Protein AF-A0A967L9Y6-F1 (afdb_monomer_lite)

Secondary structure (DSSP, 8-state):
--SEEEEEE-TTSSEEEEEETTTTEEEEEETTT--EEEEE--SS-SPPPTTSBTTTS--S-EEEEEE-TTS-EEEEETTTTEEEEE-TTSBEEEEE-TT--TT---

Radius of gyration: 12.82 Å; chains: 1; bounding box: 30×28×42 Å

Sequence (106 aa):
FNGVYTVTLDPMATRLLVADLGNRRVREIDLKTNLIRTVAGNGERGIPRDGTPAVEAPLVAPRAACYGLDGSIFIASREGHALRHVKRDGKIYTVVNTAGKKGYGG

Foldseek 3Di:
DADWADWDADPVNQKIWICRQQQQFIWIAGPVVRDIDTLAACSAADDFDFFDQRNNGHHARFRDKDADPQRKMWTCHPQLNFIWIQHPVRTIDTPPPPVSDPPDDD

pLDDT: mean 93.07, std 9.21, range [52.06, 98.62]

Structure (mmCIF, N/CA/C/O backbone):
data_AF-A0A967L9Y6-F1
#
_entry.id   AF-A0A967L9Y6-F1
#
loop_
_atom_site.group_PDB
_atom_site.id
_atom_site.type_symbol
_atom_site.label_atom_id
_atom_site.label_alt_id
_atom_site.label_comp_id
_atom_site.label_asym_id
_atom_site.label_entity_id
_atom_site.label_seq_id
_atom_site.pdbx_PDB_ins_code
_atom_site.Cartn_x
_atom_site.Cartn_y
_atom_site.Cartn_z
_atom_site.occupancy
_atom_site.B_iso_or_equiv
_atom_site.auth_seq_id
_atom_site.auth_comp_id
_atom_site.auth_asym_id
_atom_site.auth_atom_id
_atom_site.pdbx_PDB_model_num
ATOM 1 N N . PHE A 1 1 ? 2.434 11.676 8.006 1.00 87.06 1 PHE A N 1
ATOM 2 C CA . PHE A 1 1 ? 1.988 11.902 6.620 1.00 87.06 1 PHE A CA 1
ATOM 3 C C . PHE A 1 1 ? 2.779 13.054 6.023 1.00 87.06 1 PHE A C 1
ATOM 5 O O . PHE A 1 1 ? 3.116 13.964 6.765 1.00 87.06 1 PHE A O 1
ATOM 12 N N . ASN A 1 2 ? 3.104 13.010 4.734 1.00 90.00 2 ASN A N 1
ATOM 13 C CA . ASN A 1 2 ? 3.797 14.057 3.989 1.00 90.00 2 ASN A CA 1
ATOM 14 C C . ASN A 1 2 ? 3.268 14.050 2.542 1.00 90.00 2 ASN A C 1
ATOM 16 O O . ASN A 1 2 ? 3.663 13.207 1.745 1.00 90.00 2 ASN A O 1
ATOM 20 N N . GLY A 1 3 ? 2.337 14.949 2.206 1.00 89.69 3 GLY A N 1
ATOM 21 C CA . GLY A 1 3 ? 1.681 14.972 0.892 1.00 89.69 3 GLY A CA 1
ATOM 22 C C . GLY A 1 3 ? 0.669 13.838 0.706 1.00 89.69 3 GLY A C 1
ATOM 23 O O . GLY A 1 3 ? 0.902 12.908 -0.064 1.00 89.69 3 GLY A O 1
ATOM 24 N N . VAL A 1 4 ? -0.458 13.914 1.416 1.00 92.88 4 VAL A N 1
ATOM 25 C CA . VAL A 1 4 ? -1.585 12.980 1.259 1.00 92.88 4 VAL A CA 1
ATOM 26 C C . VAL A 1 4 ? -2.398 13.340 0.017 1.00 92.88 4 VAL A C 1
ATOM 28 O O . VAL A 1 4 ? -2.685 14.513 -0.198 1.00 92.88 4 VAL A O 1
ATOM 31 N N . TYR A 1 5 ? -2.773 12.343 -0.789 1.00 93.56 5 TYR A N 1
ATOM 32 C CA . TYR A 1 5 ? -3.513 12.567 -2.043 1.00 93.56 5 TYR A CA 1
ATOM 33 C C . TYR A 1 5 ? -4.908 11.955 -2.077 1.00 93.56 5 TYR A C 1
ATOM 35 O O . TYR A 1 5 ? -5.829 12.566 -2.610 1.00 93.56 5 TYR A O 1
ATOM 43 N N . THR A 1 6 ? -5.066 10.742 -1.556 1.00 95.62 6 THR A N 1
ATOM 44 C CA . THR A 1 6 ? -6.363 10.070 -1.522 1.00 95.62 6 THR A CA 1
ATOM 45 C C . THR A 1 6 ? -6.584 9.398 -0.187 1.00 95.62 6 THR A C 1
ATOM 47 O O . THR A 1 6 ? -5.627 9.077 0.526 1.00 95.62 6 THR A O 1
ATOM 50 N N . VAL A 1 7 ? -7.856 9.125 0.068 1.00 96.31 7 VAL A N 1
ATOM 51 C CA . VAL A 1 7 ? -8.338 8.274 1.136 1.00 96.31 7 VAL A CA 1
ATOM 52 C C . VAL A 1 7 ? -9.420 7.345 0.579 1.00 96.31 7 VAL A C 1
ATOM 54 O O . VAL A 1 7 ? -10.216 7.758 -0.262 1.00 96.31 7 VAL A O 1
ATOM 57 N N . THR A 1 8 ? -9.446 6.091 1.023 1.00 97.38 8 THR A N 1
ATOM 58 C CA . THR A 1 8 ? -10.495 5.121 0.672 1.00 97.38 8 THR A CA 1
ATOM 59 C C . THR A 1 8 ? -10.930 4.362 1.918 1.00 97.38 8 THR A C 1
ATOM 61 O O . THR A 1 8 ? -10.088 4.100 2.774 1.00 97.38 8 THR A O 1
ATOM 64 N N . LEU A 1 9 ? -12.208 4.007 2.027 1.00 96.94 9 LEU A N 1
ATOM 65 C CA . LEU A 1 9 ? -12.712 3.129 3.085 1.00 96.94 9 LEU A CA 1
ATOM 66 C C . LEU A 1 9 ? -12.641 1.674 2.627 1.00 96.94 9 LEU A C 1
ATOM 68 O O . LEU A 1 9 ? -12.841 1.371 1.448 1.00 96.94 9 LEU A O 1
ATOM 72 N N . ASP A 1 10 ? -12.385 0.765 3.561 1.00 95.31 10 ASP A N 1
ATOM 73 C CA . ASP A 1 10 ? -12.743 -0.633 3.355 1.00 95.31 10 ASP A CA 1
ATOM 74 C C . ASP A 1 10 ? -14.279 -0.788 3.301 1.00 95.31 10 ASP A C 1
ATOM 76 O O . ASP A 1 10 ? -15.011 0.074 3.795 1.00 95.31 10 ASP A O 1
ATOM 80 N N . PRO A 1 11 ? -14.806 -1.890 2.737 1.00 91.88 11 PRO A N 1
ATOM 81 C CA . PRO A 1 11 ? -16.253 -2.083 2.600 1.00 91.88 11 PRO A CA 1
ATOM 82 C C . PRO A 1 11 ? -17.037 -2.034 3.918 1.00 91.88 11 PRO A C 1
ATOM 84 O O . PRO A 1 11 ? -18.229 -1.743 3.906 1.00 91.88 11 PRO A O 1
ATOM 87 N N . MET A 1 12 ? -16.385 -2.323 5.049 1.00 93.94 12 MET A N 1
ATOM 88 C CA . MET A 1 12 ? -17.010 -2.292 6.373 1.00 93.94 12 MET A CA 1
ATOM 89 C C . MET A 1 12 ? -16.853 -0.948 7.097 1.00 93.94 12 MET A C 1
ATOM 91 O O . MET A 1 12 ? -17.317 -0.821 8.227 1.00 93.94 12 MET A O 1
ATOM 95 N N . ALA A 1 13 ? -16.202 0.040 6.475 1.00 95.12 13 ALA A N 1
ATOM 96 C CA . ALA A 1 13 ? -15.897 1.342 7.064 1.00 95.12 13 ALA A CA 1
ATOM 97 C C . ALA A 1 13 ? -15.168 1.257 8.424 1.00 95.12 13 ALA A C 1
ATOM 99 O O . ALA A 1 13 ? -15.404 2.046 9.337 1.00 95.12 13 ALA A O 1
ATOM 100 N N . THR A 1 14 ? -14.265 0.286 8.556 1.00 97.06 14 THR A N 1
ATOM 101 C CA . THR A 1 14 ? -13.413 0.060 9.730 1.00 97.06 14 THR A CA 1
ATOM 102 C C . THR A 1 14 ? -11.977 0.537 9.530 1.00 97.06 14 THR A C 1
ATOM 104 O O . THR A 1 14 ? -11.257 0.763 10.506 1.00 97.06 14 THR A O 1
ATOM 107 N N . ARG A 1 15 ? -11.538 0.687 8.277 1.00 97.94 15 ARG A N 1
ATOM 108 C CA . ARG A 1 15 ? -10.165 1.017 7.899 1.00 97.94 15 ARG A CA 1
ATOM 109 C C . ARG A 1 15 ? -10.122 2.001 6.743 1.00 97.94 15 ARG A C 1
ATOM 111 O O . ARG A 1 15 ? -10.976 1.990 5.860 1.00 97.94 15 ARG A O 1
ATOM 118 N N . LEU A 1 16 ? -9.076 2.822 6.734 1.00 97.50 16 LEU A N 1
ATOM 119 C CA . LEU A 1 16 ? -8.779 3.748 5.649 1.00 97.50 16 LEU A CA 1
ATOM 120 C C . LEU A 1 16 ? -7.443 3.436 4.998 1.00 97.50 16 LEU A C 1
ATOM 122 O O . LEU A 1 16 ? -6.442 3.383 5.706 1.00 97.50 16 LEU A O 1
ATOM 126 N N . LEU A 1 17 ? -7.383 3.367 3.666 1.00 98.44 17 LEU A N 1
ATOM 127 C CA . LEU A 1 17 ? -6.101 3.519 2.967 1.00 98.44 17 LEU A CA 1
ATOM 128 C C . LEU A 1 17 ? -5.847 4.981 2.662 1.00 98.44 17 LEU A C 1
ATOM 130 O O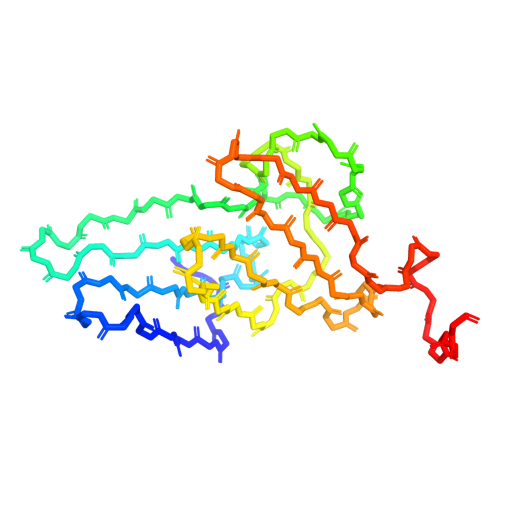 . LEU A 1 17 ? -6.742 5.693 2.220 1.00 98.44 17 LEU A O 1
ATOM 134 N N . VAL A 1 18 ? -4.600 5.398 2.835 1.00 98.31 18 VAL A N 1
ATOM 135 C CA . VAL A 1 18 ? -4.120 6.747 2.564 1.00 98.31 18 VAL A CA 1
ATOM 136 C C . VAL A 1 18 ? -2.879 6.664 1.686 1.00 98.31 18 VAL A C 1
ATOM 138 O O . VAL A 1 18 ? -1.889 6.021 2.047 1.00 98.31 18 VAL A O 1
ATOM 141 N N . ALA A 1 19 ? -2.912 7.338 0.536 1.00 97.81 19 ALA A N 1
ATOM 142 C CA . ALA A 1 19 ? -1.731 7.504 -0.307 1.00 97.81 19 ALA A CA 1
ATOM 143 C C . ALA A 1 19 ? -0.881 8.666 0.226 1.00 97.81 19 ALA A C 1
ATOM 145 O O . ALA A 1 19 ? -1.256 9.832 0.091 1.00 97.81 19 ALA A O 1
ATOM 146 N N . ASP A 1 20 ? 0.251 8.330 0.844 1.00 97.12 20 ASP A N 1
ATOM 147 C CA . ASP A 1 20 ? 1.200 9.244 1.479 1.00 97.12 20 ASP A CA 1
ATOM 148 C C . ASP A 1 20 ? 2.401 9.454 0.540 1.00 97.12 20 ASP A C 1
ATOM 150 O O . ASP A 1 20 ? 3.440 8.792 0.650 1.00 97.12 20 ASP A O 1
ATOM 154 N N . LEU A 1 21 ? 2.211 10.324 -0.459 1.00 94.56 21 LEU A N 1
ATOM 155 C CA . LEU A 1 21 ? 3.074 10.445 -1.637 1.00 94.56 21 LEU A CA 1
ATOM 156 C C . LEU A 1 21 ? 4.508 10.845 -1.281 1.00 94.56 21 LEU A C 1
ATOM 158 O O . LEU A 1 21 ? 5.457 10.243 -1.785 1.00 94.56 21 LEU A O 1
ATOM 162 N N . GLY A 1 22 ? 4.675 11.857 -0.430 1.00 94.38 22 GLY A N 1
ATOM 163 C CA . GLY A 1 22 ? 5.986 12.376 -0.033 1.00 94.38 22 GLY A CA 1
ATOM 164 C C . GLY A 1 22 ? 6.780 11.370 0.794 1.00 94.38 22 GLY A C 1
ATOM 165 O O . GLY A 1 22 ? 8.001 11.319 0.680 1.00 94.38 22 GLY A O 1
ATOM 166 N N . ASN A 1 23 ? 6.092 10.497 1.533 1.00 97.06 23 ASN A N 1
ATOM 167 C CA . ASN A 1 23 ? 6.712 9.352 2.204 1.00 97.06 23 ASN A CA 1
ATOM 168 C C . ASN A 1 23 ? 6.784 8.099 1.329 1.00 97.06 23 ASN A C 1
ATOM 170 O O . ASN A 1 23 ? 7.242 7.069 1.816 1.00 97.06 23 ASN A O 1
ATOM 174 N N . ARG A 1 24 ? 6.308 8.159 0.078 1.00 97.00 24 ARG A N 1
ATOM 175 C CA . ARG A 1 24 ? 6.281 7.048 -0.886 1.00 97.00 24 ARG A CA 1
ATOM 176 C C . ARG A 1 24 ? 5.690 5.772 -0.297 1.00 97.00 24 ARG A C 1
ATOM 178 O O . ARG A 1 24 ? 6.229 4.680 -0.461 1.00 97.00 24 ARG A O 1
ATOM 185 N N . ARG A 1 25 ? 4.572 5.932 0.408 1.00 98.38 25 ARG A N 1
ATOM 186 C CA . ARG A 1 25 ? 3.898 4.855 1.130 1.00 98.38 25 ARG A CA 1
ATOM 187 C C . ARG A 1 25 ? 2.406 4.863 0.867 1.00 98.38 25 ARG A C 1
ATOM 189 O O . ARG A 1 25 ? 1.796 5.911 0.671 1.00 98.38 25 ARG A O 1
ATOM 196 N N . VAL A 1 26 ? 1.817 3.679 0.950 1.00 98.50 26 VAL A N 1
ATOM 197 C CA . VAL A 1 26 ? 0.391 3.522 1.224 1.00 98.50 26 VAL A CA 1
ATOM 198 C C . VAL A 1 26 ? 0.260 3.123 2.685 1.00 98.50 26 VAL A C 1
ATOM 200 O O . VAL A 1 26 ? 0.925 2.196 3.162 1.00 98.50 26 VAL A O 1
ATOM 203 N N . ARG A 1 27 ? -0.555 3.878 3.414 1.00 98.56 27 ARG A N 1
ATOM 204 C CA . ARG A 1 27 ? -0.792 3.703 4.845 1.00 98.56 27 ARG A CA 1
ATOM 205 C C . ARG A 1 27 ? -2.203 3.188 5.048 1.00 98.56 27 ARG A C 1
ATOM 207 O O . ARG A 1 27 ? -3.098 3.600 4.325 1.00 98.56 27 ARG A O 1
ATOM 214 N N . GLU A 1 28 ? -2.387 2.324 6.029 1.00 98.25 28 GLU A N 1
ATOM 215 C CA . GLU A 1 28 ? -3.703 1.923 6.504 1.00 98.25 28 GLU A CA 1
ATOM 216 C C . GLU A 1 28 ? -3.922 2.487 7.904 1.00 98.25 28 GLU A C 1
ATOM 218 O O . GLU A 1 28 ? -3.023 2.397 8.742 1.00 98.25 28 GLU A O 1
ATOM 223 N N . ILE A 1 29 ? -5.094 3.066 8.140 1.00 98.38 29 ILE A N 1
ATOM 224 C CA . ILE A 1 29 ? -5.533 3.570 9.439 1.00 98.38 29 ILE A CA 1
ATOM 225 C C . ILE A 1 29 ? -6.673 2.684 9.922 1.00 98.38 29 ILE A C 1
ATOM 227 O O . ILE A 1 29 ? -7.679 2.554 9.230 1.00 98.38 29 ILE A O 1
ATOM 231 N N . ASP A 1 30 ? -6.529 2.099 11.103 1.00 98.31 30 ASP A N 1
ATOM 232 C CA . ASP A 1 30 ? -7.635 1.461 11.810 1.00 98.31 30 ASP A CA 1
ATOM 233 C C . ASP A 1 30 ? -8.467 2.544 12.511 1.00 98.31 30 ASP A C 1
ATOM 235 O O . ASP A 1 30 ? -7.954 3.283 13.352 1.00 98.31 30 ASP A O 1
ATOM 239 N N . LEU A 1 31 ? -9.745 2.668 12.146 1.00 97.62 31 LEU A N 1
ATOM 240 C CA . LEU A 1 31 ? -10.601 3.769 12.605 1.00 97.62 31 LEU A CA 1
ATOM 241 C C . LEU A 1 31 ? -11.063 3.624 14.056 1.00 97.62 31 LEU A C 1
ATOM 243 O O . LEU A 1 31 ? -11.498 4.600 14.661 1.00 97.62 31 LEU A O 1
ATOM 247 N N . LYS A 1 32 ? -10.970 2.421 14.630 1.00 97.69 32 LYS A N 1
ATOM 248 C CA . LYS A 1 32 ? -11.343 2.175 16.026 1.00 97.69 32 LYS A CA 1
ATOM 249 C C . LYS A 1 32 ? -10.205 2.537 16.975 1.00 97.69 32 LYS A C 1
ATOM 251 O O . LYS A 1 32 ? -10.442 3.046 18.066 1.00 97.69 32 LYS A O 1
ATOM 256 N N . THR A 1 33 ? -8.977 2.234 16.574 1.00 98.06 33 THR A N 1
ATOM 257 C CA . THR A 1 33 ? -7.778 2.366 17.413 1.00 98.06 33 THR A CA 1
ATOM 258 C C . THR A 1 33 ? -6.922 3.578 17.058 1.00 98.06 33 THR A C 1
ATOM 260 O O . THR A 1 33 ? -6.030 3.931 17.825 1.00 98.06 33 THR A O 1
ATOM 263 N N . ASN A 1 34 ? -7.174 4.217 15.911 1.00 96.19 34 ASN A N 1
ATOM 264 C CA . ASN A 1 34 ? -6.335 5.258 15.309 1.00 96.19 34 ASN A CA 1
ATOM 265 C C . ASN A 1 34 ? -4.892 4.807 15.014 1.00 96.19 34 ASN A C 1
ATOM 267 O O . ASN A 1 34 ? -4.004 5.637 14.804 1.00 96.19 34 ASN A O 1
ATOM 271 N N . LEU A 1 35 ? -4.636 3.496 14.976 1.00 98.25 35 LEU A N 1
ATOM 272 C CA . LEU A 1 35 ? -3.323 2.960 14.640 1.00 98.25 35 LEU A CA 1
ATOM 273 C C . LEU A 1 35 ? -3.075 3.059 13.137 1.00 98.25 35 LEU A C 1
ATOM 275 O O . LEU A 1 35 ? -3.930 2.719 12.321 1.00 98.25 35 LEU A O 1
ATOM 279 N N . ILE A 1 36 ? -1.866 3.490 12.781 1.00 98.19 36 ILE A N 1
ATOM 280 C CA . ILE A 1 36 ? -1.435 3.647 11.393 1.00 98.19 36 ILE A CA 1
ATOM 281 C C . ILE A 1 36 ? -0.346 2.625 11.098 1.00 98.19 36 ILE A C 1
ATOM 283 O O . ILE A 1 36 ? 0.710 2.641 11.731 1.00 98.19 36 ILE A O 1
ATOM 287 N N . ARG A 1 37 ? -0.536 1.815 10.058 1.00 97.88 37 ARG A N 1
ATOM 288 C CA . ARG A 1 37 ? 0.496 0.905 9.541 1.00 97.88 37 ARG A CA 1
ATOM 289 C C . ARG A 1 37 ? 0.838 1.203 8.088 1.00 97.88 37 ARG A C 1
ATOM 291 O O . ARG A 1 37 ? 0.064 1.824 7.366 1.00 97.88 37 ARG A O 1
ATOM 298 N N . THR A 1 38 ? 2.020 0.786 7.655 1.00 98.31 38 THR A N 1
ATOM 299 C CA . THR A 1 38 ? 2.391 0.797 6.234 1.00 98.31 38 THR A CA 1
ATOM 300 C C . THR A 1 38 ? 1.944 -0.516 5.611 1.00 98.31 38 THR A C 1
ATOM 302 O O . THR A 1 38 ? 2.257 -1.578 6.141 1.00 98.31 38 THR A O 1
ATOM 305 N N . VAL A 1 39 ? 1.218 -0.443 4.497 1.00 98.31 39 VAL A N 1
ATOM 306 C CA . VAL A 1 39 ? 0.801 -1.630 3.728 1.00 98.31 39 VAL A CA 1
ATOM 307 C C . VAL A 1 39 ? 1.621 -1.808 2.453 1.00 98.31 39 VAL A C 1
ATOM 309 O O . VAL A 1 39 ? 1.739 -2.921 1.952 1.00 98.31 39 VAL A O 1
ATOM 312 N N . ALA A 1 40 ? 2.231 -0.730 1.952 1.00 98.50 40 ALA A N 1
ATOM 313 C CA . ALA A 1 40 ? 3.202 -0.776 0.868 1.00 98.50 40 ALA A CA 1
ATOM 314 C C . ALA A 1 40 ? 4.149 0.432 0.913 1.00 98.50 40 ALA A C 1
ATOM 316 O O . ALA A 1 40 ? 3.724 1.534 1.273 1.00 98.50 40 ALA A O 1
ATOM 317 N N . GLY A 1 41 ? 5.397 0.241 0.484 1.00 98.31 41 GLY A N 1
ATOM 318 C CA . GLY A 1 41 ? 6.406 1.291 0.354 1.00 98.31 41 GLY A CA 1
ATOM 319 C C . GLY A 1 41 ? 7.444 1.313 1.475 1.00 98.31 41 GLY A C 1
ATOM 320 O O . GLY A 1 41 ? 7.115 1.495 2.648 1.00 98.31 41 GLY A O 1
ATOM 321 N N . ASN A 1 42 ? 8.720 1.250 1.103 1.00 98.31 42 ASN A N 1
ATOM 322 C CA . ASN A 1 42 ? 9.840 1.382 2.039 1.00 98.31 42 ASN A CA 1
ATOM 323 C C . ASN A 1 42 ? 10.249 2.847 2.315 1.00 98.31 42 ASN A C 1
ATOM 325 O O . ASN A 1 42 ? 10.936 3.111 3.298 1.00 98.31 42 ASN A O 1
ATOM 329 N N . GLY A 1 43 ? 9.761 3.813 1.528 1.00 97.81 43 GLY A N 1
ATOM 330 C CA . GLY A 1 43 ? 10.111 5.241 1.619 1.00 97.81 43 GLY A CA 1
ATOM 331 C C . GLY A 1 43 ? 11.015 5.749 0.489 1.00 97.81 43 GLY A C 1
ATOM 332 O O . GLY A 1 43 ? 11.145 6.959 0.274 1.00 97.81 43 GLY A O 1
ATOM 333 N N . GLU A 1 44 ? 11.587 4.840 -0.291 1.00 97.75 44 GLU A N 1
ATOM 334 C CA . GLU A 1 44 ? 12.456 5.141 -1.421 1.00 97.75 44 GLU A CA 1
ATOM 335 C C . GLU A 1 44 ? 11.675 5.202 -2.732 1.00 97.75 44 GLU A C 1
ATOM 337 O O . GLU A 1 44 ? 10.648 4.540 -2.924 1.00 97.75 44 GLU A O 1
ATOM 342 N N . ARG A 1 45 ? 12.154 6.044 -3.656 1.00 95.94 45 ARG A N 1
ATOM 343 C CA . ARG A 1 45 ? 11.551 6.180 -4.983 1.00 95.94 45 ARG A CA 1
ATOM 344 C C . ARG A 1 45 ? 12.066 5.056 -5.868 1.00 95.94 45 ARG A C 1
ATOM 346 O O . ARG A 1 45 ? 13.256 5.003 -6.146 1.00 95.94 45 ARG A O 1
ATOM 353 N N . GLY A 1 46 ? 11.168 4.232 -6.391 1.00 94.31 46 GLY A N 1
ATOM 354 C CA . GLY A 1 46 ? 11.555 3.171 -7.314 1.00 94.31 46 GLY A CA 1
ATOM 355 C C . GLY A 1 46 ? 10.374 2.377 -7.844 1.00 94.31 46 GLY A C 1
ATOM 356 O O . GLY A 1 46 ? 9.243 2.524 -7.383 1.00 94.31 46 GLY A O 1
ATOM 357 N N . ILE A 1 47 ? 10.652 1.555 -8.852 1.00 92.62 47 ILE A N 1
ATOM 358 C CA . ILE A 1 47 ? 9.700 0.576 -9.367 1.00 92.62 47 ILE A CA 1
ATOM 359 C C . ILE A 1 47 ? 9.845 -0.691 -8.514 1.00 92.62 47 ILE A C 1
ATOM 361 O O . ILE A 1 47 ? 10.957 -1.215 -8.422 1.00 92.62 47 ILE A O 1
ATOM 365 N N . PRO A 1 48 ? 8.766 -1.183 -7.882 1.00 94.69 48 PRO A N 1
ATOM 366 C CA . PRO A 1 48 ? 8.832 -2.417 -7.116 1.00 94.69 48 PRO A CA 1
ATOM 367 C C . PRO A 1 48 ? 9.100 -3.604 -8.048 1.00 94.69 48 PRO A C 1
ATOM 369 O O . PRO A 1 48 ? 8.646 -3.619 -9.195 1.00 94.69 48 PRO A O 1
ATOM 372 N N . ARG A 1 49 ? 9.819 -4.608 -7.538 1.00 95.25 49 ARG A N 1
ATOM 373 C CA . ARG A 1 49 ? 9.984 -5.901 -8.208 1.00 95.25 49 ARG A CA 1
ATOM 374 C C . ARG A 1 49 ? 8.815 -6.802 -7.829 1.00 95.25 49 ARG A C 1
ATOM 376 O O . ARG A 1 49 ? 8.468 -6.910 -6.657 1.00 95.25 49 ARG A O 1
ATOM 383 N N . ASP A 1 50 ? 8.237 -7.472 -8.811 1.00 97.00 50 ASP A N 1
ATOM 384 C CA . ASP A 1 50 ? 7.114 -8.368 -8.566 1.00 97.00 50 ASP A CA 1
ATOM 385 C C . ASP A 1 50 ? 7.499 -9.511 -7.612 1.00 97.00 50 ASP A C 1
ATOM 387 O O . ASP A 1 50 ? 8.592 -10.080 -7.683 1.00 97.00 50 ASP A O 1
ATOM 391 N N . GLY A 1 51 ? 6.594 -9.831 -6.688 1.00 97.69 51 GLY A N 1
ATOM 392 C CA . GLY A 1 51 ? 6.772 -10.876 -5.683 1.00 97.69 51 GLY A CA 1
ATOM 393 C C . GLY A 1 51 ? 7.556 -10.464 -4.434 1.00 97.69 51 GLY A C 1
ATOM 394 O O . GLY A 1 51 ? 7.687 -11.285 -3.526 1.00 97.69 51 GLY A O 1
ATOM 395 N N . THR A 1 52 ? 8.059 -9.229 -4.333 1.00 98.25 52 THR A N 1
ATOM 396 C CA . THR A 1 52 ? 8.696 -8.755 -3.090 1.00 98.25 52 THR A CA 1
ATOM 397 C C . THR A 1 52 ? 7.665 -8.370 -2.031 1.00 98.25 52 THR A C 1
ATOM 399 O O . THR A 1 52 ? 6.569 -7.938 -2.405 1.00 98.25 52 THR A O 1
ATOM 402 N N . PRO A 1 53 ? 8.002 -8.443 -0.728 1.00 98.62 53 PRO A N 1
ATOM 403 C CA . PRO A 1 53 ? 7.158 -7.892 0.328 1.00 98.62 53 PRO A CA 1
ATOM 404 C C . PRO A 1 53 ? 6.822 -6.422 0.051 1.00 98.62 53 PRO A C 1
ATOM 406 O O . PRO A 1 53 ? 7.706 -5.589 -0.143 1.00 98.62 53 PRO A O 1
ATOM 409 N N . ALA A 1 54 ? 5.535 -6.084 0.024 1.00 98.62 54 ALA A N 1
ATOM 410 C CA . ALA A 1 54 ? 5.064 -4.760 -0.372 1.00 98.62 54 ALA A CA 1
ATOM 411 C C . ALA A 1 54 ? 5.592 -3.651 0.547 1.00 98.62 54 ALA A C 1
ATOM 413 O O . ALA A 1 54 ? 5.863 -2.545 0.082 1.00 98.62 54 ALA A O 1
ATOM 414 N N . VAL A 1 55 ? 5.769 -3.947 1.837 1.00 98.62 55 VAL A N 1
ATOM 415 C CA . VAL A 1 55 ? 6.299 -3.009 2.841 1.00 98.62 55 VAL A CA 1
ATOM 416 C C . VAL A 1 55 ? 7.796 -2.723 2.677 1.00 98.62 55 VAL A C 1
ATOM 418 O O . VAL A 1 55 ? 8.265 -1.682 3.126 1.00 98.62 55 VAL A O 1
ATOM 421 N N . GLU A 1 56 ? 8.529 -3.604 1.995 1.00 98.50 56 GLU A N 1
ATOM 422 C CA . GLU A 1 56 ? 9.962 -3.455 1.700 1.00 98.50 56 GLU A CA 1
ATOM 423 C C . GLU A 1 56 ? 10.214 -2.921 0.286 1.00 98.50 56 GLU A C 1
ATOM 425 O O . GLU A 1 56 ? 11.316 -2.471 -0.031 1.00 98.50 56 GLU A O 1
ATOM 430 N N . ALA A 1 57 ? 9.199 -2.950 -0.576 1.00 97.94 57 ALA A N 1
ATOM 431 C CA . ALA A 1 57 ? 9.328 -2.527 -1.957 1.00 97.94 57 ALA A CA 1
ATOM 432 C C . ALA A 1 57 ? 9.373 -0.989 -2.076 1.00 97.94 57 ALA A C 1
ATOM 434 O O . ALA A 1 57 ? 8.593 -0.297 -1.409 1.00 97.94 57 ALA A O 1
ATOM 435 N N . PRO A 1 58 ? 10.226 -0.419 -2.948 1.00 97.69 58 PRO A N 1
ATOM 436 C CA . PRO A 1 58 ? 10.166 1.002 -3.260 1.00 97.69 58 PRO A CA 1
ATOM 437 C C . PRO A 1 58 ? 8.904 1.313 -4.070 1.00 97.69 58 PRO A C 1
ATOM 439 O O . PRO A 1 58 ? 8.408 0.471 -4.823 1.00 97.69 58 PRO A O 1
ATOM 442 N N . LEU A 1 59 ? 8.387 2.536 -3.940 1.00 96.69 59 LEU A N 1
ATOM 443 C CA . LEU A 1 59 ? 7.219 2.987 -4.700 1.00 96.69 59 LEU A CA 1
ATOM 444 C C . LEU A 1 59 ? 7.513 4.270 -5.471 1.00 96.69 59 LEU A C 1
ATOM 446 O O . LEU A 1 59 ? 8.148 5.208 -4.984 1.00 96.69 59 LEU A O 1
ATOM 450 N N . VAL A 1 60 ? 6.971 4.337 -6.684 1.00 94.00 60 VAL A N 1
ATOM 451 C CA . VAL A 1 60 ? 7.030 5.517 -7.542 1.00 94.00 60 VAL A CA 1
ATOM 452 C C . VAL A 1 60 ? 5.660 6.186 -7.586 1.00 94.00 60 VAL A C 1
ATOM 454 O O . VAL A 1 60 ? 4.693 5.669 -8.147 1.00 94.00 60 VAL A O 1
ATOM 457 N N . ALA A 1 61 ? 5.592 7.348 -6.941 1.00 93.00 61 ALA A N 1
ATOM 458 C CA . ALA A 1 61 ? 4.430 8.224 -6.876 1.00 93.00 61 ALA A CA 1
ATOM 459 C C . ALA A 1 61 ? 3.073 7.503 -6.647 1.0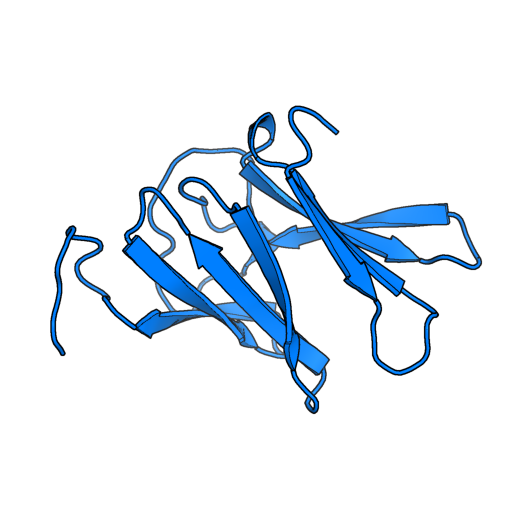0 93.00 61 ALA A C 1
ATOM 461 O O . ALA A 1 61 ? 2.191 7.597 -7.515 1.00 93.00 61 ALA A O 1
ATOM 462 N N . PRO A 1 62 ? 2.888 6.770 -5.522 1.00 96.31 62 PRO A N 1
ATOM 463 C CA . PRO A 1 62 ? 1.603 6.151 -5.202 1.00 96.31 62 PRO A CA 1
ATOM 464 C C . PRO A 1 62 ? 0.568 7.250 -4.950 1.00 96.31 62 PRO A C 1
ATOM 466 O O . PRO A 1 62 ? 0.722 8.052 -4.030 1.00 96.31 62 PRO A O 1
ATOM 469 N N . ARG A 1 63 ? -0.464 7.330 -5.794 1.00 95.94 63 ARG A N 1
ATOM 470 C CA . ARG A 1 63 ? -1.411 8.459 -5.785 1.00 95.94 63 ARG A CA 1
ATOM 471 C C . ARG A 1 63 ? -2.823 8.057 -5.406 1.00 95.94 63 ARG A C 1
ATOM 473 O O . ARG 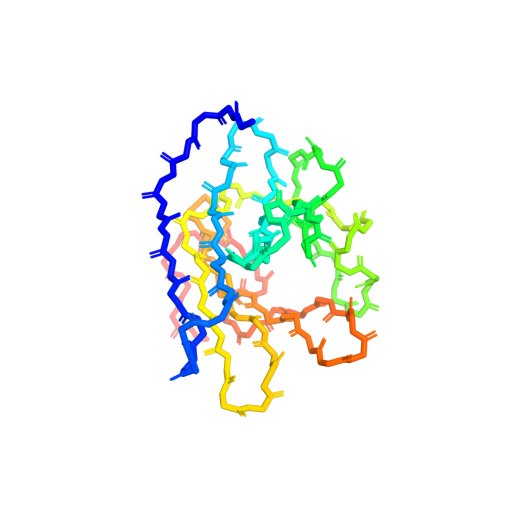A 1 63 ? -3.557 8.878 -4.865 1.00 95.94 63 ARG A O 1
ATOM 480 N N . ALA A 1 64 ? -3.179 6.807 -5.675 1.00 96.81 64 ALA A N 1
ATOM 481 C CA . ALA A 1 64 ? -4.404 6.223 -5.175 1.00 96.81 64 ALA A CA 1
ATOM 482 C C . ALA A 1 64 ? -4.186 4.787 -4.717 1.00 96.81 64 ALA A C 1
ATOM 484 O O . ALA A 1 64 ? -3.305 4.103 -5.241 1.00 96.81 64 ALA A O 1
ATOM 485 N N . ALA A 1 65 ? -4.992 4.348 -3.757 1.00 97.88 65 ALA A N 1
ATOM 486 C CA . ALA A 1 65 ? -5.092 2.952 -3.376 1.00 97.88 65 ALA A CA 1
ATOM 487 C C . ALA A 1 65 ? -6.547 2.600 -3.051 1.00 97.88 65 ALA A C 1
ATOM 489 O O . ALA A 1 65 ? -7.286 3.471 -2.595 1.00 97.88 65 ALA A O 1
ATOM 490 N N . CYS A 1 66 ? -6.944 1.353 -3.290 1.00 97.56 66 CYS A N 1
ATOM 491 C CA . CYS A 1 66 ? -8.252 0.815 -2.913 1.00 97.56 66 CYS A CA 1
ATOM 492 C C . CYS A 1 66 ? -8.148 -0.652 -2.496 1.00 97.56 66 CYS A C 1
ATOM 494 O O . CYS A 1 66 ? -7.234 -1.364 -2.917 1.00 97.56 66 CYS A O 1
ATOM 496 N N . TYR A 1 67 ? -9.089 -1.095 -1.666 1.00 97.81 67 TYR A N 1
ATOM 497 C CA . TYR A 1 67 ? -9.222 -2.503 -1.314 1.00 97.81 67 TYR A CA 1
ATOM 498 C C . TYR A 1 67 ? -9.871 -3.291 -2.457 1.00 97.81 67 TYR A C 1
ATOM 500 O O . TYR A 1 67 ? -10.835 -2.835 -3.072 1.00 97.81 67 TYR A O 1
ATOM 508 N N . GLY A 1 68 ? -9.369 -4.497 -2.704 1.00 95.19 68 GLY A N 1
ATOM 509 C CA . GLY A 1 68 ? -10.091 -5.545 -3.413 1.00 95.19 68 GLY A CA 1
ATOM 510 C C . GLY A 1 68 ? -11.100 -6.234 -2.491 1.00 95.19 68 GLY A C 1
ATOM 511 O O . GLY A 1 68 ? -10.948 -6.240 -1.268 1.00 95.19 68 GLY A O 1
ATOM 512 N N . LEU A 1 69 ? -12.124 -6.863 -3.074 1.00 90.81 69 LEU A N 1
ATOM 513 C CA . LEU A 1 69 ? -13.114 -7.658 -2.322 1.00 90.81 69 LEU A CA 1
ATOM 514 C C . LEU A 1 69 ? -12.473 -8.853 -1.599 1.00 90.81 69 LEU A C 1
ATOM 516 O O . LEU A 1 69 ? -12.942 -9.309 -0.560 1.00 90.81 69 LEU A O 1
ATOM 520 N N . ASP A 1 70 ? -11.356 -9.333 -2.130 1.00 91.94 70 ASP A N 1
ATOM 521 C CA . ASP A 1 70 ? -10.497 -10.337 -1.527 1.00 91.94 70 ASP A CA 1
ATOM 522 C C . ASP A 1 70 ? -9.490 -9.717 -0.546 1.00 91.94 70 ASP A C 1
ATOM 524 O O . ASP A 1 70 ? -8.439 -10.299 -0.327 1.00 91.94 70 ASP A O 1
ATOM 528 N N . GLY A 1 71 ? -9.728 -8.535 0.027 1.00 92.00 71 GLY A N 1
ATOM 529 C CA . GLY A 1 71 ? -8.816 -7.900 0.988 1.00 92.00 71 GLY A CA 1
ATOM 530 C C . GLY A 1 71 ? -7.407 -7.602 0.457 1.00 92.00 71 GLY A C 1
ATOM 531 O O . GLY A 1 71 ? -6.533 -7.247 1.246 1.00 92.00 71 GLY A O 1
ATOM 532 N N . SER A 1 72 ? -7.167 -7.761 -0.846 1.00 97.25 72 SER A N 1
ATOM 533 C CA . SER A 1 72 ? -5.963 -7.269 -1.505 1.00 97.25 72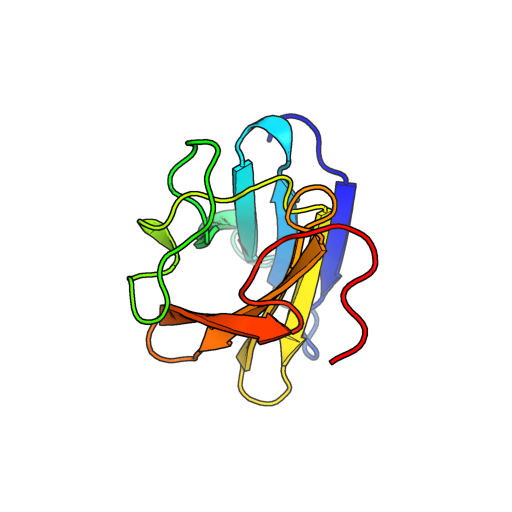 SER A CA 1
ATOM 534 C C . SER A 1 72 ? -6.021 -5.747 -1.654 1.00 97.25 72 SER A C 1
ATOM 536 O O . SER A 1 72 ? -7.031 -5.119 -1.336 1.00 97.25 72 SER A O 1
ATOM 538 N N . ILE A 1 73 ? -4.934 -5.127 -2.109 1.00 98.25 73 ILE A N 1
ATOM 539 C CA . ILE A 1 73 ? -4.878 -3.675 -2.299 1.00 98.25 73 ILE A CA 1
ATOM 540 C C . ILE A 1 73 ? -4.370 -3.368 -3.699 1.00 98.25 73 ILE A C 1
ATOM 542 O O . ILE A 1 73 ? -3.307 -3.836 -4.100 1.00 98.25 73 ILE A O 1
ATOM 546 N N . PHE A 1 74 ? -5.092 -2.531 -4.433 1.00 97.94 74 PHE A N 1
ATOM 547 C CA . PHE A 1 74 ? -4.621 -1.973 -5.694 1.00 97.94 74 PHE A CA 1
ATOM 548 C C . PHE A 1 74 ? -4.032 -0.590 -5.461 1.00 97.94 74 PHE A C 1
ATOM 550 O O . PHE A 1 74 ? -4.549 0.174 -4.650 1.00 97.94 74 PHE A O 1
ATOM 557 N N . ILE A 1 75 ? -2.949 -0.262 -6.165 1.00 98.00 75 ILE A N 1
ATOM 558 C CA . ILE A 1 75 ? -2.241 1.015 -6.040 1.00 98.00 75 ILE A CA 1
ATOM 559 C C . ILE A 1 75 ? -2.024 1.595 -7.433 1.00 98.00 75 ILE A C 1
ATOM 561 O O . ILE A 1 75 ? -1.390 0.972 -8.285 1.00 98.00 75 ILE A O 1
ATOM 565 N N . ALA A 1 76 ? -2.509 2.812 -7.657 1.00 95.56 76 ALA A N 1
ATOM 566 C CA . ALA A 1 76 ? -2.253 3.560 -8.879 1.00 95.56 76 ALA A CA 1
ATOM 567 C C . ALA A 1 76 ? -0.994 4.426 -8.721 1.00 95.56 76 ALA A C 1
ATOM 569 O O . ALA A 1 76 ? -0.945 5.344 -7.891 1.00 95.56 76 ALA A O 1
ATOM 570 N N . SER A 1 77 ? 0.014 4.157 -9.551 1.00 91.75 77 SER A N 1
ATOM 571 C CA . SER A 1 77 ? 1.274 4.903 -9.601 1.00 91.75 77 SER A CA 1
ATOM 572 C C . SER A 1 77 ? 1.268 5.893 -10.763 1.00 91.75 77 SER A C 1
ATOM 574 O O . SER A 1 77 ? 1.315 5.486 -11.923 1.00 91.75 77 SER A O 1
ATOM 576 N N . ARG A 1 78 ? 1.260 7.203 -10.473 1.00 88.38 78 ARG A N 1
ATOM 577 C CA . ARG A 1 78 ? 1.156 8.242 -11.521 1.00 88.38 78 ARG A CA 1
ATOM 578 C C . ARG A 1 78 ? 2.405 8.326 -12.397 1.00 88.38 78 ARG A C 1
ATOM 580 O O . ARG A 1 78 ? 2.287 8.339 -13.615 1.00 88.38 78 ARG A O 1
ATOM 587 N N . GLU A 1 79 ? 3.582 8.397 -11.781 1.00 87.44 79 GLU A N 1
ATOM 588 C CA . GLU A 1 79 ? 4.865 8.478 -12.504 1.00 87.44 79 GLU A CA 1
ATOM 589 C C . GLU A 1 79 ? 5.395 7.104 -12.911 1.00 87.44 79 GLU A C 1
ATOM 591 O O . GLU A 1 79 ? 6.159 6.995 -13.860 1.00 87.44 79 GLU A O 1
ATOM 596 N N . GLY A 1 80 ? 4.974 6.048 -12.213 1.00 83.38 80 GLY A N 1
ATOM 597 C CA . GLY A 1 80 ? 5.248 4.678 -12.638 1.00 83.38 80 GLY A CA 1
ATOM 598 C C . GLY A 1 80 ? 4.341 4.203 -13.766 1.00 83.38 80 GLY A C 1
ATOM 599 O O . GLY A 1 80 ? 4.537 3.091 -14.230 1.00 83.38 80 GLY A O 1
ATOM 600 N N . HIS A 1 81 ? 3.326 4.993 -14.143 1.00 87.94 81 HIS A N 1
ATOM 601 C CA . HIS A 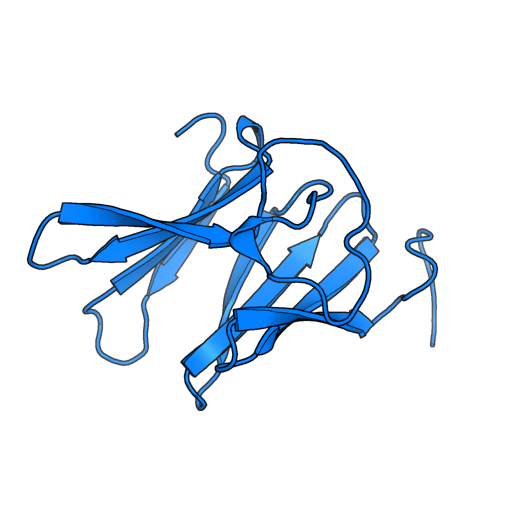1 81 ? 2.324 4.674 -15.163 1.00 87.94 81 HIS A CA 1
ATOM 602 C C . HIS A 1 81 ? 1.698 3.277 -15.024 1.00 87.94 81 HIS A C 1
ATOM 604 O O . HIS A 1 81 ? 1.299 2.681 -16.019 1.00 87.94 81 HIS A O 1
ATOM 610 N N . ALA A 1 82 ? 1.619 2.752 -13.803 1.00 92.12 82 ALA A N 1
ATOM 611 C CA . ALA A 1 82 ? 1.327 1.349 -13.549 1.00 92.12 82 ALA A CA 1
ATOM 612 C C . ALA A 1 82 ? 0.232 1.187 -12.498 1.00 92.12 82 ALA A C 1
ATOM 614 O O . ALA A 1 82 ? 0.129 1.978 -11.553 1.00 92.12 82 ALA A O 1
ATOM 615 N N . LEU A 1 83 ? -0.535 0.109 -12.651 1.00 94.62 83 LEU A N 1
ATOM 616 C CA . LEU A 1 83 ? -1.408 -0.415 -11.610 1.00 94.62 83 LEU A CA 1
ATOM 617 C C . LEU A 1 83 ? -0.657 -1.531 -10.888 1.00 94.62 83 LEU A C 1
ATOM 619 O O . LEU A 1 83 ? -0.218 -2.496 -11.515 1.00 94.62 83 LEU A O 1
ATOM 623 N N . ARG A 1 84 ? -0.493 -1.394 -9.576 1.00 96.62 84 ARG A N 1
ATOM 624 C CA . ARG A 1 84 ? 0.130 -2.406 -8.719 1.00 96.62 84 ARG A CA 1
ATOM 625 C C . ARG A 1 84 ? -0.934 -3.111 -7.886 1.00 96.62 84 ARG A C 1
ATOM 627 O O . ARG A 1 84 ? -1.967 -2.522 -7.583 1.00 96.62 84 ARG A O 1
ATOM 634 N N . HIS A 1 85 ? -0.658 -4.348 -7.497 1.00 97.69 85 HIS A N 1
ATOM 635 C CA . HIS A 1 85 ? -1.529 -5.190 -6.682 1.00 97.69 85 HIS A CA 1
ATOM 636 C C . HIS A 1 85 ? -0.731 -5.808 -5.545 1.00 97.69 85 HIS A C 1
ATOM 638 O O . HIS A 1 85 ? 0.211 -6.559 -5.779 1.00 97.69 85 HIS A O 1
ATOM 644 N N . VAL A 1 86 ? -1.093 -5.463 -4.315 1.00 98.50 86 VAL A N 1
ATOM 645 C CA . VAL A 1 86 ? -0.602 -6.100 -3.097 1.00 98.50 86 VAL A CA 1
ATOM 646 C C . VAL A 1 86 ? -1.569 -7.219 -2.751 1.00 98.50 86 VAL A C 1
ATOM 648 O O . VAL A 1 86 ? -2.709 -6.963 -2.362 1.00 98.50 86 VAL A O 1
ATOM 651 N N . LYS A 1 87 ? -1.127 -8.461 -2.920 1.00 97.88 87 LYS A N 1
ATOM 652 C CA . LYS A 1 87 ? -1.929 -9.646 -2.609 1.00 97.88 87 LYS A CA 1
ATOM 653 C C . LYS A 1 87 ? -2.041 -9.846 -1.095 1.00 97.88 87 LYS A C 1
ATOM 655 O O . LYS A 1 87 ? -1.287 -9.265 -0.316 1.00 97.88 87 LYS A O 1
ATOM 660 N N . ARG A 1 88 ? -2.970 -10.711 -0.669 1.00 96.06 88 ARG A N 1
ATOM 661 C CA . ARG A 1 88 ? -3.166 -11.066 0.752 1.00 96.06 88 ARG A CA 1
ATOM 662 C C . ARG A 1 88 ? -1.926 -11.670 1.421 1.00 96.06 88 ARG A C 1
ATOM 664 O O . ARG A 1 88 ? -1.807 -11.579 2.636 1.00 96.06 88 ARG A O 1
ATOM 671 N N . ASP A 1 89 ? -1.010 -12.255 0.650 1.00 96.38 89 ASP A N 1
ATOM 672 C CA . ASP A 1 89 ? 0.282 -12.746 1.149 1.00 96.38 89 ASP A CA 1
ATOM 673 C C . ASP A 1 89 ? 1.302 -11.619 1.416 1.00 96.38 89 ASP A C 1
ATOM 675 O O . ASP A 1 89 ? 2.438 -11.884 1.802 1.00 96.38 89 ASP A O 1
ATOM 679 N N . GLY A 1 90 ? 0.905 -10.359 1.208 1.00 97.44 90 GLY A N 1
ATOM 680 C CA . GLY A 1 90 ? 1.720 -9.175 1.448 1.00 97.44 90 GLY A CA 1
ATOM 681 C C . GLY A 1 90 ? 2.703 -8.855 0.327 1.00 97.44 90 GLY A C 1
ATOM 682 O O . GLY A 1 90 ? 3.510 -7.942 0.493 1.00 97.44 90 GLY A O 1
ATOM 683 N N . LYS A 1 91 ? 2.668 -9.564 -0.808 1.00 98.62 91 LYS A N 1
ATOM 684 C CA . LYS A 1 91 ? 3.570 -9.313 -1.940 1.00 98.62 91 LYS A CA 1
ATOM 685 C C . LYS A 1 91 ? 2.958 -8.365 -2.956 1.00 98.62 91 LYS A C 1
ATO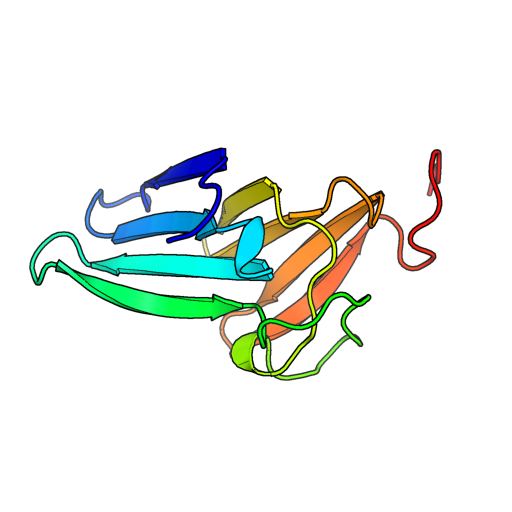M 687 O O . LYS A 1 91 ? 1.761 -8.423 -3.235 1.00 98.62 91 LYS A O 1
ATOM 692 N N . ILE A 1 92 ? 3.798 -7.515 -3.541 1.00 98.44 92 ILE A N 1
ATOM 693 C CA . ILE A 1 92 ? 3.400 -6.575 -4.591 1.00 98.44 92 ILE A CA 1
ATOM 694 C C . ILE A 1 92 ? 3.681 -7.144 -5.984 1.00 98.44 92 ILE A C 1
ATOM 696 O O . ILE A 1 92 ? 4.714 -7.767 -6.217 1.00 98.44 92 ILE A O 1
ATOM 700 N N . TYR A 1 93 ? 2.759 -6.908 -6.908 1.00 96.81 93 TYR A N 1
ATOM 701 C CA . TYR A 1 93 ? 2.843 -7.291 -8.314 1.00 96.81 93 TYR A CA 1
ATOM 702 C C . TYR A 1 93 ? 2.410 -6.137 -9.206 1.00 96.81 93 TYR A C 1
ATOM 704 O O . TYR A 1 93 ? 1.683 -5.236 -8.778 1.00 96.81 93 TYR A O 1
ATOM 712 N N . THR A 1 94 ? 2.813 -6.182 -10.467 1.00 94.38 94 THR A N 1
ATOM 713 C CA . THR A 1 94 ? 2.367 -5.233 -11.479 1.00 94.38 94 THR A CA 1
ATOM 714 C C . THR A 1 94 ? 1.234 -5.848 -12.277 1.00 94.38 94 THR A C 1
ATOM 716 O O . THR A 1 94 ? 1.404 -6.884 -12.905 1.00 94.38 94 THR A O 1
ATOM 719 N N . VAL A 1 95 ? 0.067 -5.209 -12.251 1.00 91.25 95 VAL A N 1
ATOM 720 C CA . VAL A 1 95 ? -1.120 -5.676 -12.984 1.00 91.25 95 VAL A CA 1
ATOM 721 C C . VAL A 1 95 ? -1.095 -5.165 -14.416 1.00 91.25 95 VAL A C 1
ATOM 723 O O . VAL A 1 95 ? -1.372 -5.906 -15.349 1.00 91.25 95 VAL A O 1
ATOM 726 N N . VAL A 1 96 ? -0.760 -3.884 -14.589 1.00 86.50 96 VAL A N 1
ATOM 727 C CA . VAL A 1 96 ? -0.709 -3.220 -15.895 1.00 86.50 96 VAL A CA 1
ATOM 728 C C . VAL A 1 96 ? 0.559 -2.384 -15.984 1.00 86.50 96 VAL A C 1
ATOM 730 O O . VAL A 1 96 ? 0.917 -1.703 -15.019 1.00 86.50 96 VAL A O 1
ATOM 733 N N . ASN A 1 97 ? 1.186 -2.410 -17.166 1.00 77.69 97 ASN A N 1
ATOM 734 C CA . ASN A 1 97 ? 2.391 -1.661 -17.525 1.00 77.69 97 ASN A CA 1
ATOM 735 C C . ASN A 1 97 ? 3.620 -2.020 -16.672 1.00 77.69 97 ASN A C 1
ATOM 737 O O . ASN A 1 97 ? 4.145 -1.204 -15.912 1.00 77.69 97 ASN A O 1
ATOM 741 N N . THR A 1 98 ? 4.110 -3.251 -16.843 1.00 71.62 98 THR A N 1
ATOM 742 C CA . THR A 1 98 ? 5.370 -3.737 -16.248 1.00 71.62 98 THR A CA 1
ATOM 743 C C . THR A 1 98 ? 6.571 -2.867 -16.625 1.00 71.62 98 THR A C 1
ATOM 745 O O . THR A 1 98 ? 7.455 -2.656 -15.798 1.00 71.62 98 THR A O 1
ATOM 748 N N . ALA A 1 99 ? 6.575 -2.299 -17.836 1.00 68.69 99 ALA A N 1
ATOM 749 C CA . ALA A 1 99 ? 7.638 -1.423 -18.328 1.00 68.69 99 ALA A CA 1
ATOM 750 C C . ALA A 1 99 ? 7.684 -0.046 -17.638 1.00 68.69 99 ALA A C 1
ATOM 752 O O . ALA A 1 99 ? 8.700 0.645 -17.719 1.00 68.69 99 ALA A O 1
ATOM 753 N N . GLY A 1 100 ? 6.592 0.384 -16.998 1.00 64.69 100 GLY A N 1
ATOM 754 C CA . GLY A 1 100 ? 6.483 1.671 -16.311 1.00 64.69 100 GLY A CA 1
ATOM 755 C C . GLY A 1 100 ? 6.586 2.908 -17.214 1.00 64.69 100 GLY A C 1
ATOM 756 O O . GLY A 1 100 ? 6.882 4.002 -16.733 1.00 64.69 100 GLY A O 1
ATOM 757 N N . LYS A 1 101 ? 6.370 2.758 -18.529 1.00 72.44 101 LYS A N 1
ATOM 758 C CA . LYS A 1 101 ? 6.481 3.850 -19.513 1.00 72.44 101 LYS A CA 1
ATOM 759 C C . LYS A 1 101 ? 5.131 4.524 -19.750 1.00 72.44 101 LYS A C 1
ATOM 761 O O . LYS A 1 101 ? 4.096 3.861 -19.785 1.00 72.44 101 LYS A O 1
ATOM 766 N N . LYS A 1 102 ? 5.125 5.844 -19.951 1.00 74.31 102 LYS A N 1
ATOM 767 C CA . LYS A 1 102 ? 3.911 6.589 -20.324 1.00 74.31 102 LYS A CA 1
ATOM 768 C C . LYS A 1 102 ? 3.329 6.029 -21.629 1.00 74.31 102 LYS A C 1
ATOM 770 O O . LYS A 1 102 ? 4.069 5.848 -22.588 1.00 74.31 102 LYS A O 1
ATOM 775 N N . GLY A 1 103 ? 2.011 5.821 -21.671 1.00 64.50 103 GLY A N 1
ATOM 776 C CA . GLY A 1 103 ? 1.296 5.440 -22.897 1.00 64.50 103 GLY A CA 1
ATOM 777 C C . GLY A 1 103 ? 1.390 3.960 -23.285 1.00 64.50 103 GLY A C 1
ATOM 778 O O . GLY A 1 103 ? 1.122 3.637 -24.435 1.00 64.50 103 GLY A O 1
ATOM 779 N N . TYR A 1 104 ? 1.768 3.068 -22.364 1.00 64.38 104 TYR A N 1
ATOM 780 C CA . TYR A 1 104 ? 1.743 1.624 -22.618 1.00 64.38 104 TYR A CA 1
ATOM 781 C C . TYR A 1 104 ? 0.305 1.140 -22.885 1.00 64.38 104 TYR A C 1
ATOM 783 O O . TYR A 1 104 ? -0.575 1.362 -22.053 1.00 64.38 104 TYR A O 1
ATOM 791 N N . GLY A 1 105 ? 0.080 0.511 -24.043 1.00 60.25 105 GLY A N 1
ATOM 792 C CA . GLY A 1 105 ? -1.243 0.100 -24.532 1.00 60.25 105 GLY A CA 1
ATOM 793 C C . GLY A 1 105 ? -1.674 -1.328 -24.177 1.00 60.25 105 GLY A C 1
ATOM 794 O O . GLY A 1 105 ? -2.819 -1.675 -24.451 1.00 60.25 105 GLY A O 1
ATOM 795 N N . GLY A 1 106 ? -0.795 -2.131 -23.568 1.00 52.06 106 GLY A N 1
ATOM 796 C CA . GLY A 1 106 ? -0.970 -3.585 -23.454 1.00 52.06 106 GLY A CA 1
ATOM 797 C C . GLY A 1 106 ? 0.161 -4.327 -24.134 1.00 52.06 106 GLY A C 1
ATOM 798 O O . GLY A 1 106 ? 0.558 -3.891 -25.233 1.00 52.06 106 GLY A O 1
#